Protein AF-B3S759-F1 (afdb_monomer)

Foldseek 3Di:
DDADPLQRDDDPDDDPVSVVCVCPDPSNVVSVVVVVVVVVVVVVVVCVVVVVDDPPPDD

Sequence (59 aa):
RYFCDYCDTFLTHDSPSVRKTHNSGRKHKDNVRLYYQQWYDENIRDQVAQGIQSPAFQQ

Structure (mmCIF, N/CA/C/O backbone):
data_AF-B3S759-F1
#
_entry.id   AF-B3S759-F1
#
loop_
_atom_site.group_PDB
_atom_site.id
_atom_site.type_symbol
_atom_site.label_atom_id
_atom_site.label_alt_id
_atom_site.label_comp_id
_atom_site.label_asym_id
_atom_site.label_entity_id
_atom_site.label_seq_id
_atom_site.pdbx_PDB_ins_code
_atom_site.Cartn_x
_atom_site.Cartn_y
_atom_site.Cartn_z
_atom_site.occupancy
_atom_site.B_iso_or_equiv
_atom_site.auth_seq_id
_atom_site.auth_comp_id
_atom_site.auth_asym_id
_atom_site.auth_atom_id
_atom_site.pdbx_PDB_model_num
ATOM 1 N N . ARG A 1 1 ? 6.414 -13.040 -14.218 1.00 81.88 1 ARG A N 1
ATOM 2 C CA . ARG A 1 1 ? 5.650 -11.777 -14.060 1.00 81.88 1 ARG A CA 1
ATOM 3 C C . ARG A 1 1 ? 5.373 -11.643 -12.578 1.00 81.88 1 ARG A C 1
ATOM 5 O O . ARG A 1 1 ? 4.841 -12.587 -12.013 1.00 81.88 1 ARG A O 1
ATOM 12 N N . TYR A 1 2 ? 5.746 -10.519 -11.973 1.00 90.44 2 TYR A N 1
ATOM 13 C CA . TYR A 1 2 ? 5.591 -10.292 -10.538 1.00 90.44 2 TYR A CA 1
ATOM 14 C C . TYR A 1 2 ? 4.464 -9.297 -10.293 1.00 90.44 2 TYR A C 1
ATOM 16 O O . TYR A 1 2 ? 4.450 -8.217 -10.889 1.00 90.44 2 TYR A O 1
ATOM 24 N N . PHE A 1 3 ? 3.532 -9.683 -9.434 1.00 94.75 3 PHE A N 1
ATOM 25 C CA . PHE A 1 3 ? 2.473 -8.830 -8.924 1.00 94.75 3 PHE A CA 1
ATOM 26 C C . PHE A 1 3 ? 2.799 -8.478 -7.477 1.00 94.75 3 PHE A C 1
ATOM 28 O O . PHE A 1 3 ? 3.273 -9.332 -6.731 1.00 94.75 3 PHE A O 1
ATOM 35 N N . CYS A 1 4 ? 2.599 -7.220 -7.101 1.00 96.00 4 CYS A N 1
ATOM 36 C CA . CYS A 1 4 ? 2.745 -6.794 -5.719 1.00 96.00 4 CYS A CA 1
ATOM 37 C C . CYS A 1 4 ? 1.369 -6.538 -5.117 1.00 96.00 4 CYS A C 1
ATOM 39 O O . CYS A 1 4 ? 0.744 -5.537 -5.463 1.00 96.00 4 CYS A O 1
ATOM 41 N N . ASP A 1 5 ? 0.962 -7.379 -4.169 1.00 96.56 5 ASP A N 1
ATOM 42 C CA . ASP A 1 5 ? -0.341 -7.278 -3.503 1.00 96.56 5 ASP A CA 1
ATOM 43 C C . ASP A 1 5 ? -0.510 -5.950 -2.752 1.00 96.56 5 ASP A C 1
ATOM 45 O O . ASP A 1 5 ? -1.544 -5.301 -2.852 1.00 96.56 5 ASP A O 1
ATOM 49 N N . TYR A 1 6 ? 0.544 -5.461 -2.087 1.00 96.62 6 TYR A N 1
ATOM 50 C CA . TYR A 1 6 ? 0.504 -4.173 -1.379 1.00 96.62 6 TYR A CA 1
ATOM 51 C C . TYR A 1 6 ? 0.349 -2.964 -2.311 1.00 96.62 6 TYR A C 1
ATOM 53 O O . TYR A 1 6 ? -0.090 -1.898 -1.885 1.00 96.62 6 TYR A O 1
ATOM 61 N N . CYS A 1 7 ? 0.762 -3.079 -3.572 1.00 96.06 7 CYS A N 1
ATOM 62 C CA . CYS A 1 7 ? 0.717 -1.981 -4.537 1.00 96.06 7 CYS A CA 1
ATOM 63 C C . CYS A 1 7 ? -0.377 -2.148 -5.595 1.00 96.06 7 CYS A C 1
ATOM 65 O O . CYS A 1 7 ? -0.494 -1.251 -6.432 1.00 96.06 7 CYS A O 1
ATOM 67 N N . ASP A 1 8 ? -1.094 -3.275 -5.580 1.00 95.81 8 ASP A N 1
ATOM 68 C CA . ASP A 1 8 ? -2.075 -3.703 -6.582 1.00 95.81 8 ASP A CA 1
ATOM 69 C C . ASP A 1 8 ? -1.595 -3.447 -8.022 1.00 95.81 8 ASP A C 1
ATOM 71 O O . ASP A 1 8 ? -2.214 -2.757 -8.833 1.00 95.81 8 ASP A O 1
ATOM 75 N N . THR A 1 9 ? -0.368 -3.887 -8.318 1.00 94.25 9 THR A N 1
ATOM 76 C CA . THR A 1 9 ? 0.273 -3.572 -9.597 1.00 94.25 9 THR A CA 1
ATOM 77 C C . THR A 1 9 ? 1.205 -4.672 -10.077 1.00 94.25 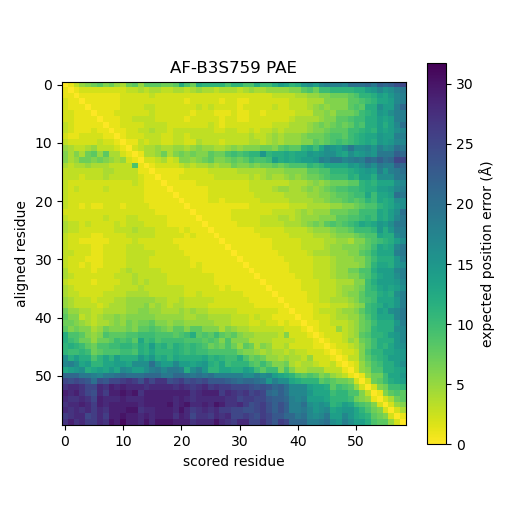9 THR A C 1
ATOM 79 O O . THR A 1 9 ? 1.923 -5.309 -9.299 1.00 94.25 9 THR A O 1
ATOM 82 N N . PHE A 1 10 ? 1.225 -4.867 -11.395 1.00 94.06 10 PHE A N 1
ATOM 83 C CA . PHE A 1 10 ? 2.175 -5.744 -12.065 1.00 94.06 10 PHE A CA 1
ATOM 84 C C . PHE A 1 10 ? 3.462 -4.990 -12.385 1.00 94.06 10 PHE A C 1
ATOM 86 O O . PHE A 1 10 ? 3.447 -3.903 -12.963 1.00 94.06 10 PHE A O 1
ATOM 93 N N . LEU A 1 11 ? 4.600 -5.607 -12.076 1.00 92.00 11 LEU A N 1
ATOM 94 C CA . LEU A 1 11 ? 5.893 -5.116 -12.531 1.00 92.00 11 LEU A CA 1
ATOM 95 C C . LEU A 1 11 ? 6.058 -5.405 -14.027 1.00 92.00 11 LEU A C 1
ATOM 97 O O . LEU A 1 11 ? 5.846 -6.529 -14.488 1.00 92.00 11 LEU A O 1
ATOM 101 N N . THR A 1 12 ? 6.490 -4.385 -14.771 1.00 86.38 12 THR A N 1
ATOM 102 C CA . THR A 1 12 ? 6.739 -4.458 -16.221 1.00 86.38 12 THR A CA 1
ATOM 103 C C . THR A 1 12 ? 7.824 -5.475 -16.565 1.00 86.38 12 THR A C 1
ATOM 105 O O . THR A 1 12 ? 7.689 -6.226 -17.530 1.00 86.38 12 THR A O 1
ATOM 108 N N . HIS A 1 13 ? 8.866 -5.555 -15.734 1.00 87.19 13 HIS A N 1
ATOM 109 C CA . HIS A 1 13 ? 9.943 -6.528 -15.860 1.00 87.19 13 HIS A CA 1
ATOM 110 C C . HIS A 1 13 ? 10.192 -7.249 -14.542 1.00 87.19 13 HIS A C 1
ATOM 112 O O . HIS A 1 13 ? 10.455 -6.643 -13.505 1.00 87.19 13 HIS A O 1
ATOM 118 N N . ASP A 1 14 ? 10.147 -8.574 -14.604 1.00 86.88 14 ASP A N 1
ATOM 119 C CA . ASP A 1 14 ? 10.299 -9.454 -13.453 1.00 86.88 14 ASP A CA 1
ATOM 120 C C . ASP A 1 14 ? 11.770 -9.833 -13.219 1.00 86.88 14 ASP A C 1
ATOM 122 O O . ASP A 1 14 ? 12.155 -11.000 -13.283 1.00 86.88 14 ASP A O 1
ATOM 126 N N . SER A 1 15 ? 12.620 -8.827 -13.003 1.00 91.56 15 SER A N 1
ATOM 127 C CA . SER A 1 15 ? 14.035 -9.034 -12.684 1.00 91.56 15 SER A CA 1
ATOM 128 C C . SER A 1 15 ? 14.306 -8.826 -11.186 1.00 91.56 15 SER A C 1
ATOM 130 O O . SER A 1 15 ? 13.628 -8.017 -10.543 1.00 91.56 15 SER A O 1
ATOM 132 N N . PRO A 1 16 ? 15.316 -9.504 -10.602 1.00 91.31 16 PRO A N 1
ATOM 133 C CA . PRO A 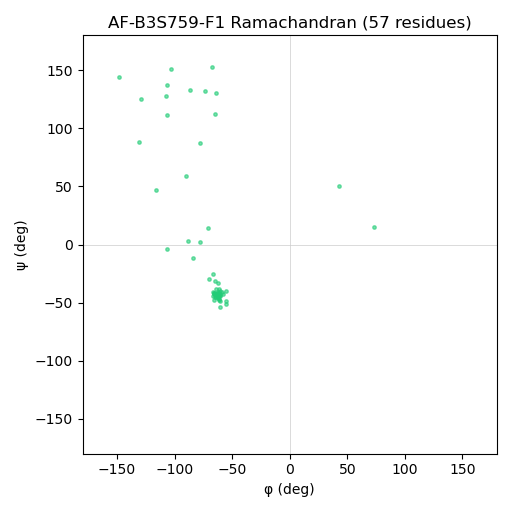1 16 ? 15.668 -9.331 -9.190 1.00 91.31 16 PRO A CA 1
ATOM 134 C C . PRO A 1 16 ? 15.955 -7.872 -8.815 1.00 91.31 16 PRO A C 1
ATOM 136 O O . PRO A 1 16 ? 15.521 -7.405 -7.763 1.00 91.31 16 PRO A O 1
ATOM 139 N N . SER A 1 17 ? 16.634 -7.134 -9.698 1.00 93.06 17 SER A N 1
ATOM 140 C CA . SER A 1 17 ? 16.952 -5.718 -9.502 1.00 93.06 17 SER A CA 1
ATOM 141 C C . SER A 1 17 ? 15.693 -4.852 -9.463 1.00 93.06 17 SER A C 1
ATOM 143 O O . SER A 1 17 ? 15.551 -4.031 -8.562 1.00 93.06 17 SER A O 1
ATOM 145 N N . VAL A 1 18 ? 14.745 -5.068 -10.386 1.00 93.06 18 VAL A N 1
ATOM 146 C CA . VAL A 1 18 ? 13.481 -4.312 -10.419 1.00 93.06 18 VAL A CA 1
ATOM 147 C C . VAL A 1 18 ? 12.636 -4.623 -9.184 1.00 93.06 18 VAL A C 1
ATOM 149 O O . VAL A 1 18 ? 12.123 -3.694 -8.564 1.00 93.06 18 VAL A O 1
ATOM 152 N N . ARG A 1 19 ? 12.560 -5.893 -8.755 1.00 94.62 19 ARG A N 1
ATOM 153 C CA . ARG A 1 19 ? 11.872 -6.267 -7.504 1.00 94.62 19 ARG A CA 1
ATOM 154 C C . ARG A 1 19 ? 12.507 -5.598 -6.286 1.00 94.62 19 ARG A C 1
ATOM 156 O O . ARG A 1 19 ? 11.795 -5.040 -5.456 1.00 94.62 19 ARG A O 1
ATOM 163 N N . LYS A 1 20 ? 13.842 -5.582 -6.194 1.00 94.69 20 LYS A N 1
ATOM 164 C CA . LYS A 1 20 ? 14.561 -4.916 -5.097 1.00 94.69 20 LYS A CA 1
ATOM 165 C C . LYS A 1 2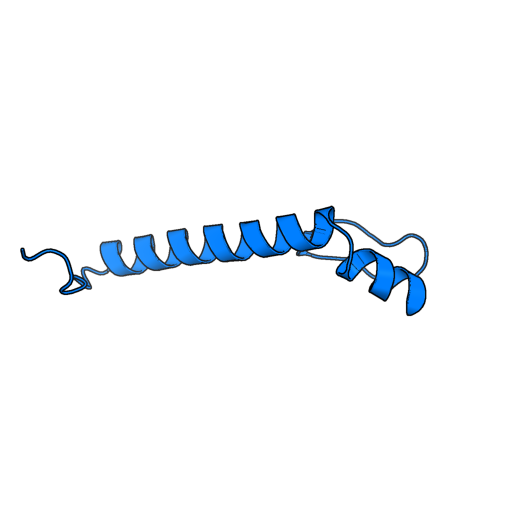0 ? 14.281 -3.410 -5.070 1.00 94.69 20 LYS A C 1
ATOM 167 O O . LYS A 1 20 ? 13.999 -2.862 -4.004 1.00 94.69 20 LYS A O 1
ATOM 172 N N . THR A 1 21 ? 14.310 -2.744 -6.222 1.00 95.62 21 THR A N 1
ATOM 173 C CA . THR A 1 21 ? 14.003 -1.309 -6.320 1.00 95.62 21 THR A CA 1
ATOM 174 C C . THR A 1 21 ? 12.542 -1.025 -5.975 1.00 95.62 21 T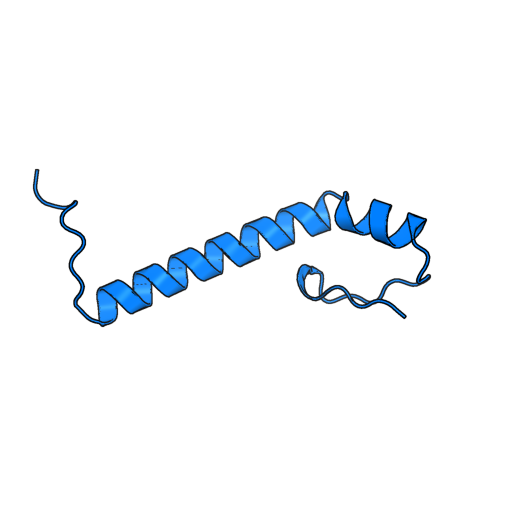HR A C 1
ATOM 176 O O . THR A 1 21 ? 12.268 -0.097 -5.222 1.00 95.62 21 THR A O 1
ATOM 179 N N . HIS A 1 22 ? 11.607 -1.858 -6.440 1.00 95.81 22 HIS A N 1
ATOM 180 C CA . HIS A 1 22 ? 10.191 -1.742 -6.092 1.00 95.81 22 HIS A CA 1
ATOM 181 C C . HIS A 1 22 ? 9.964 -1.876 -4.578 1.00 95.81 22 HIS A C 1
ATOM 183 O O . HIS A 1 22 ? 9.413 -0.963 -3.966 1.00 95.81 22 HIS A O 1
ATOM 189 N N . ASN A 1 23 ? 10.459 -2.958 -3.965 1.00 94.94 23 ASN A N 1
ATOM 190 C CA . ASN A 1 23 ? 10.270 -3.245 -2.537 1.00 94.94 23 ASN A CA 1
ATOM 191 C C . ASN A 1 23 ? 10.950 -2.204 -1.629 1.00 94.94 23 ASN A C 1
ATOM 193 O O . ASN A 1 23 ? 10.485 -1.916 -0.529 1.00 94.94 23 ASN A O 1
ATOM 197 N N . SER A 1 24 ? 12.066 -1.621 -2.075 1.00 96.81 24 SER A N 1
ATOM 198 C CA . SER A 1 24 ? 12.757 -0.558 -1.331 1.00 96.81 24 SER A CA 1
ATOM 199 C C . SER A 1 24 ? 12.177 0.843 -1.571 1.00 96.81 24 SER A C 1
ATOM 201 O O . SER A 1 24 ? 12.509 1.767 -0.818 1.00 96.81 24 SER A O 1
ATOM 203 N N . GLY A 1 25 ? 11.300 0.987 -2.568 1.00 96.69 25 GLY A N 1
ATOM 204 C CA . GLY A 1 25 ? 10.655 2.230 -2.964 1.00 96.69 25 GLY A CA 1
ATOM 205 C C . GLY A 1 25 ? 9.673 2.767 -1.925 1.00 96.69 25 GLY A C 1
ATOM 206 O O . GLY A 1 25 ? 9.079 2.029 -1.138 1.00 96.69 25 GLY A O 1
ATOM 207 N N . ARG A 1 26 ? 9.488 4.091 -1.937 1.00 97.50 26 ARG A N 1
ATOM 208 C CA . ARG A 1 26 ? 8.667 4.799 -0.948 1.00 97.50 26 ARG A CA 1
ATOM 209 C C . ARG A 1 26 ? 7.206 4.345 -0.960 1.00 97.50 26 ARG A C 1
ATOM 211 O O . ARG A 1 26 ? 6.684 3.992 0.089 1.00 97.50 26 ARG A O 1
ATOM 218 N N . LYS A 1 27 ? 6.596 4.274 -2.149 1.00 96.38 27 LYS A N 1
ATOM 219 C CA . LYS A 1 27 ? 5.197 3.853 -2.329 1.00 96.38 27 LYS A CA 1
ATOM 220 C C . LYS A 1 27 ? 4.928 2.471 -1.724 1.00 96.38 27 LYS A C 1
ATOM 222 O O . LYS A 1 27 ? 3.980 2.317 -0.969 1.00 96.38 27 LYS A O 1
ATOM 227 N N . HIS A 1 28 ? 5.780 1.487 -2.019 1.00 97.75 28 HIS A N 1
ATOM 228 C CA . HIS A 1 28 ? 5.6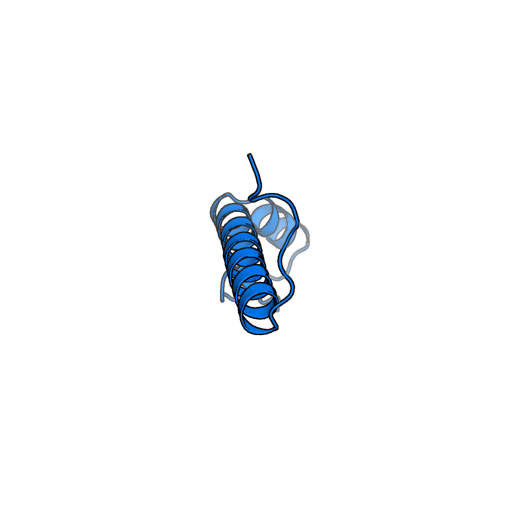27 0.135 -1.482 1.00 97.75 28 HIS A CA 1
ATOM 229 C C . HIS A 1 28 ? 5.703 0.131 0.050 1.00 97.75 28 HIS A C 1
ATOM 231 O O . HIS A 1 28 ? 4.830 -0.425 0.705 1.00 97.75 28 HIS A O 1
ATOM 237 N N . LYS A 1 29 ? 6.701 0.806 0.631 1.00 97.50 29 LYS A N 1
ATOM 238 C CA . LYS A 1 29 ? 6.859 0.902 2.091 1.00 97.50 29 LYS A CA 1
ATOM 239 C C . LYS A 1 29 ? 5.676 1.583 2.779 1.00 97.50 29 LYS A C 1
ATOM 241 O O . LYS A 1 29 ? 5.246 1.114 3.829 1.00 97.50 29 LYS A O 1
ATOM 246 N N . ASP A 1 30 ? 5.160 2.664 2.199 1.00 97.81 30 ASP A N 1
ATOM 247 C CA . ASP A 1 30 ? 4.009 3.381 2.752 1.00 97.81 30 ASP A CA 1
ATOM 248 C C . ASP A 1 30 ? 2.739 2.515 2.679 1.00 97.81 30 ASP A C 1
ATOM 250 O O . ASP A 1 30 ? 2.012 2.420 3.666 1.00 97.81 30 ASP A O 1
ATOM 254 N N . ASN A 1 31 ? 2.525 1.795 1.573 1.00 97.25 31 ASN A N 1
ATOM 255 C CA . ASN A 1 31 ? 1.404 0.864 1.438 1.00 97.25 31 ASN A CA 1
ATOM 256 C C . ASN A 1 31 ? 1.493 -0.310 2.421 1.00 97.25 31 ASN A C 1
ATOM 258 O O . ASN A 1 31 ? 0.499 -0.661 3.049 1.00 97.25 31 ASN A O 1
ATOM 262 N N . VAL A 1 32 ? 2.683 -0.891 2.598 1.00 97.06 32 VAL A N 1
ATOM 263 C CA . VAL A 1 32 ? 2.917 -1.955 3.586 1.00 97.06 32 VAL A CA 1
ATOM 264 C C . VAL A 1 32 ? 2.621 -1.450 4.998 1.00 97.06 32 VAL A C 1
ATOM 266 O O . VAL A 1 32 ? 1.965 -2.138 5.776 1.00 97.06 32 VAL A O 1
ATOM 269 N N . ARG A 1 33 ? 3.066 -0.234 5.335 1.00 96.19 33 ARG A N 1
ATOM 270 C CA . ARG A 1 33 ? 2.777 0.376 6.637 1.00 96.19 33 ARG A CA 1
ATOM 271 C C . ARG A 1 33 ? 1.276 0.576 6.843 1.00 96.19 33 ARG A C 1
ATOM 273 O O . ARG A 1 33 ? 0.776 0.232 7.909 1.00 96.19 33 ARG A O 1
ATOM 280 N N . LEU A 1 34 ? 0.579 1.118 5.844 1.00 96.25 34 LEU A N 1
ATOM 281 C CA . LEU A 1 34 ? -0.863 1.349 5.913 1.00 96.25 34 LEU A CA 1
ATOM 282 C C . LEU A 1 34 ? -1.633 0.036 6.073 1.00 96.25 34 LEU A C 1
ATOM 284 O O . LEU A 1 34 ? -2.522 -0.038 6.913 1.00 96.25 34 LEU A O 1
ATOM 288 N N . TYR A 1 35 ? -1.246 -1.000 5.328 1.00 96.62 35 TYR A N 1
ATOM 289 C CA . TYR A 1 35 ? -1.845 -2.328 5.421 1.00 96.62 35 TYR A CA 1
ATOM 290 C C . TYR A 1 35 ? -1.790 -2.877 6.852 1.00 96.62 35 TYR A C 1
ATOM 292 O O . TYR A 1 35 ? -2.816 -3.251 7.413 1.00 96.62 35 TYR A O 1
ATOM 300 N N . TYR A 1 36 ? -0.611 -2.870 7.484 1.00 94.88 36 TYR A N 1
ATOM 301 C CA . TYR A 1 36 ? -0.485 -3.374 8.855 1.00 94.88 36 TYR A CA 1
ATOM 302 C C . TYR A 1 36 ? -1.159 -2.473 9.893 1.00 94.88 36 TYR A C 1
ATOM 304 O O . TYR A 1 36 ? -1.630 -2.976 10.909 1.00 94.88 36 TYR 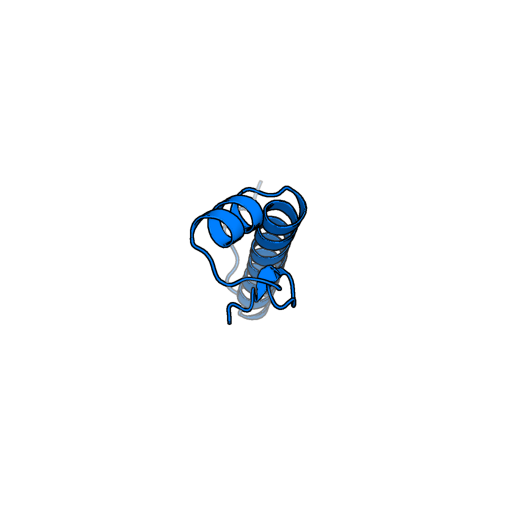A O 1
ATOM 312 N N . GLN A 1 37 ? -1.232 -1.164 9.646 1.00 93.88 37 GLN A N 1
ATOM 313 C CA . GLN A 1 37 ? -1.971 -0.249 10.511 1.00 93.88 37 GLN A CA 1
ATOM 314 C C . GLN A 1 37 ? -3.476 -0.546 10.478 1.00 93.88 37 GLN A C 1
ATOM 316 O O . GLN A 1 37 ? -4.089 -0.687 11.530 1.00 93.88 37 GLN A O 1
ATOM 321 N N . GLN A 1 38 ? -4.051 -0.707 9.283 1.00 93.19 38 GLN A N 1
ATOM 322 C CA . GLN A 1 38 ? -5.459 -1.075 9.114 1.00 93.19 38 GLN A CA 1
ATOM 323 C C . GLN A 1 38 ? -5.755 -2.444 9.726 1.00 93.19 38 GLN A C 1
ATOM 325 O O . GLN A 1 38 ? -6.707 -2.574 10.487 1.00 93.19 38 GLN A O 1
ATOM 330 N N . TRP A 1 39 ? -4.895 -3.432 9.470 1.00 93.06 39 TRP A N 1
ATOM 331 C CA . TRP A 1 39 ? -5.031 -4.769 10.043 1.00 93.06 39 TRP A CA 1
ATOM 332 C C . TRP A 1 39 ? -5.019 -4.752 11.578 1.00 93.06 39 TRP A C 1
ATOM 334 O O . TRP A 1 39 ? -5.806 -5.449 12.213 1.00 93.06 39 TRP A O 1
ATOM 344 N N . TYR A 1 40 ? -4.152 -3.941 12.189 1.00 91.19 40 TYR A N 1
ATOM 345 C CA . TYR A 1 40 ? -4.108 -3.797 13.643 1.00 91.19 40 TYR A CA 1
ATOM 346 C C . TYR A 1 40 ? -5.377 -3.136 14.195 1.00 91.19 40 TYR A C 1
ATOM 348 O O . TYR A 1 40 ? -5.943 -3.622 15.173 1.00 91.19 40 TYR A O 1
ATOM 356 N N . ASP A 1 41 ? -5.855 -2.068 13.551 1.00 89.38 41 ASP A N 1
ATOM 357 C CA . ASP A 1 41 ? -7.085 -1.379 13.952 1.00 89.38 41 ASP A CA 1
ATOM 358 C C . ASP A 1 41 ? -8.310 -2.301 13.843 1.00 89.38 41 ASP A C 1
ATOM 360 O O . ASP A 1 41 ? -9.167 -2.302 14.727 1.00 89.38 41 ASP A O 1
ATOM 364 N N . GLU A 1 42 ? -8.393 -3.112 12.786 1.00 89.12 42 GLU A N 1
ATOM 365 C CA . GLU A 1 42 ? -9.427 -4.139 12.620 1.00 89.12 42 GLU A CA 1
ATOM 366 C C . GLU A 1 42 ? -9.317 -5.224 13.690 1.00 89.12 42 GLU A C 1
ATOM 368 O O . GLU A 1 42 ? -10.308 -5.55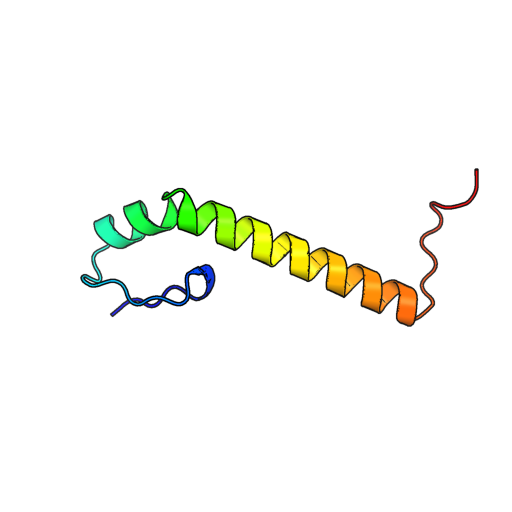1 14.338 1.00 89.12 42 GLU A O 1
ATOM 373 N N . ASN A 1 43 ? -8.108 -5.716 13.964 1.00 87.88 43 ASN A N 1
ATOM 374 C CA . ASN A 1 43 ? -7.907 -6.738 14.981 1.00 87.88 43 ASN A CA 1
ATOM 375 C C . ASN A 1 43 ? -8.262 -6.243 16.394 1.00 87.88 43 ASN A C 1
ATOM 377 O O . ASN A 1 43 ? -8.863 -6.987 17.166 1.00 87.88 43 ASN A O 1
ATOM 381 N N . ILE A 1 44 ? -7.956 -4.984 16.730 1.00 83.88 44 ILE A N 1
ATOM 382 C CA . ILE A 1 44 ? -8.419 -4.364 17.979 1.00 83.88 44 ILE A CA 1
ATOM 383 C C . ILE A 1 44 ? -9.942 -4.278 18.006 1.00 83.88 44 ILE A C 1
ATOM 385 O O . ILE A 1 44 ? -10.547 -4.608 19.026 1.00 83.88 44 ILE A O 1
ATOM 389 N N . ARG A 1 45 ? -10.575 -3.827 16.915 1.00 79.19 45 ARG A N 1
ATOM 390 C CA . ARG A 1 45 ? -12.042 -3.736 16.839 1.00 79.19 45 ARG A CA 1
ATOM 391 C C . ARG A 1 45 ? -12.689 -5.094 17.075 1.00 79.19 45 ARG A C 1
ATOM 393 O O . ARG A 1 45 ? -13.637 -5.164 17.853 1.00 79.19 45 ARG A O 1
ATOM 400 N N . ASP A 1 46 ? -12.144 -6.154 16.487 1.00 83.25 46 ASP A N 1
ATOM 401 C CA . ASP A 1 46 ? -12.627 -7.519 16.686 1.00 83.25 46 ASP A CA 1
ATOM 402 C C . ASP A 1 46 ? -12.446 -7.984 18.136 1.00 83.25 46 ASP A C 1
ATOM 404 O O . ASP A 1 46 ? -13.371 -8.546 18.720 1.00 83.25 46 ASP A O 1
ATOM 408 N N . GLN A 1 47 ? -11.298 -7.703 18.762 1.00 78.56 47 GLN A N 1
ATOM 409 C CA . GLN A 1 47 ? -11.060 -8.040 20.173 1.00 78.56 47 GLN A CA 1
ATOM 410 C C . GLN A 1 47 ? -12.017 -7.300 21.121 1.00 78.56 47 GLN A C 1
ATOM 412 O O . GLN A 1 47 ? -12.553 -7.900 22.057 1.00 78.56 47 GLN A O 1
ATOM 417 N N . VAL A 1 48 ? -12.277 -6.014 20.861 1.00 78.94 48 VAL A N 1
ATOM 418 C CA . VAL A 1 48 ? -13.249 -5.211 21.621 1.00 78.94 48 VAL A CA 1
ATOM 419 C C . VAL A 1 48 ? -14.669 -5.737 21.407 1.00 78.94 48 VAL A C 1
ATOM 421 O O . VAL A 1 48 ? -15.415 -5.875 22.376 1.00 78.94 48 VAL A O 1
ATOM 424 N N . ALA A 1 49 ? -15.041 -6.083 20.170 1.00 77.62 49 ALA A N 1
ATOM 425 C CA . ALA A 1 49 ? -16.344 -6.668 19.853 1.00 77.62 49 ALA A CA 1
ATOM 426 C C . ALA A 1 49 ? -16.558 -8.030 20.537 1.00 77.62 49 ALA A C 1
ATOM 428 O O . ALA A 1 49 ? -17.672 -8.346 20.948 1.00 77.62 49 ALA A O 1
ATOM 429 N N . GLN A 1 50 ? -15.489 -8.809 20.719 1.00 76.25 50 GLN A N 1
ATOM 430 C CA . GLN A 1 50 ? -15.502 -10.078 21.455 1.00 76.25 50 GLN A CA 1
ATOM 431 C C . GLN A 1 50 ? -15.504 -9.903 22.985 1.00 76.25 50 GLN A C 1
ATOM 433 O O . GLN A 1 50 ? -15.488 -10.892 23.716 1.00 76.25 50 GLN A O 1
ATOM 438 N N . GLY A 1 51 ? -15.546 -8.665 23.493 1.00 67.25 51 GLY A N 1
ATOM 439 C CA . GLY A 1 51 ? -15.628 -8.384 24.926 1.00 67.25 51 GLY A CA 1
ATOM 440 C C . GLY A 1 51 ? -14.331 -8.654 25.692 1.00 67.25 51 GLY A C 1
ATOM 441 O O . GLY A 1 51 ? -14.350 -8.705 26.923 1.00 67.25 51 GLY A O 1
ATOM 442 N N . ILE A 1 52 ? -13.198 -8.805 24.996 1.00 67.25 52 ILE A N 1
ATOM 443 C CA . ILE A 1 52 ? -11.882 -8.949 25.620 1.00 67.25 52 ILE A CA 1
ATOM 444 C C . ILE A 1 52 ? -11.431 -7.549 26.052 1.00 67.25 52 ILE A C 1
ATOM 446 O O . ILE A 1 52 ? -10.790 -6.809 25.307 1.00 67.25 52 ILE A O 1
ATOM 450 N N . GLN A 1 53 ? -11.826 -7.144 27.261 1.00 60.62 53 GLN A N 1
ATOM 451 C CA . GLN A 1 53 ? -11.370 -5.888 27.851 1.00 60.62 53 GLN A CA 1
ATOM 452 C C . GLN A 1 53 ? -9.859 -5.963 28.091 1.00 60.62 53 GLN A C 1
ATOM 454 O O . GLN A 1 53 ? -9.384 -6.721 28.936 1.00 60.62 53 GLN A O 1
ATOM 459 N N . SER A 1 54 ? -9.090 -5.161 27.353 1.00 56.41 54 SER A N 1
ATOM 460 C CA . SER A 1 54 ? -7.696 -4.903 27.710 1.00 56.41 54 SER A CA 1
ATOM 461 C C . SER A 1 54 ? -7.663 -4.177 29.064 1.00 56.41 54 SER A C 1
ATOM 463 O O . SER A 1 54 ? -8.343 -3.161 29.209 1.00 56.41 54 SER A O 1
ATOM 465 N N . PRO A 1 55 ? -6.861 -4.624 30.047 1.00 53.62 55 PRO A N 1
ATOM 466 C CA . PRO A 1 55 ? -6.838 -4.060 31.403 1.00 53.62 55 PRO A CA 1
ATOM 467 C C . PRO A 1 55 ? -6.210 -2.653 31.497 1.00 53.62 55 PRO A C 1
ATOM 469 O O . PRO A 1 55 ? -5.899 -2.182 32.583 1.00 53.62 55 PRO A O 1
ATOM 472 N N . ALA A 1 56 ? -6.012 -1.955 30.376 1.00 58.62 56 ALA A N 1
ATOM 473 C CA . ALA A 1 56 ? -5.295 -0.682 30.317 1.00 58.62 56 ALA A CA 1
ATOM 474 C C . ALA A 1 56 ? -6.178 0.564 30.537 1.00 58.62 56 ALA A C 1
ATOM 476 O O . ALA A 1 56 ? -5.672 1.679 30.446 1.00 58.62 56 ALA A O 1
ATOM 477 N N . PHE A 1 57 ? -7.474 0.403 30.826 1.00 59.81 57 PHE A N 1
ATOM 478 C CA . PHE A 1 57 ? -8.396 1.522 31.068 1.00 59.81 57 PHE A CA 1
ATOM 479 C C . PHE A 1 57 ? -8.955 1.531 32.499 1.00 59.81 57 PHE A C 1
ATOM 481 O O . PHE A 1 57 ? -10.153 1.681 32.726 1.00 59.81 57 PHE A O 1
ATOM 488 N N . GLN A 1 58 ? -8.065 1.360 33.475 1.00 46.31 58 GLN A N 1
ATOM 489 C CA . GLN A 1 58 ? -8.296 1.765 34.860 1.00 46.31 58 GLN A CA 1
ATOM 490 C C . GLN A 1 58 ? -7.080 2.566 35.341 1.00 46.31 58 GLN A C 1
ATOM 492 O O . GLN A 1 58 ? -6.131 2.007 35.886 1.00 46.31 58 GLN A O 1
ATOM 497 N N . GLN A 1 59 ? -7.107 3.876 35.104 1.00 45.38 59 GLN A N 1
ATOM 498 C CA . GLN A 1 59 ? -6.523 4.864 36.011 1.00 45.38 59 GLN A CA 1
ATOM 499 C C . GLN A 1 59 ? -7.551 5.960 36.244 1.00 45.38 59 GLN A C 1
ATOM 501 O O . GLN A 1 59 ? -8.120 6.434 35.235 1.00 45.38 59 GLN A O 1
#

Solvent-accessible surface area (backbone atoms only — not comparable to full-atom values): 3599 Å² total; per-residue (Å²): 124,42,72,40,81,71,66,75,42,71,49,93,57,7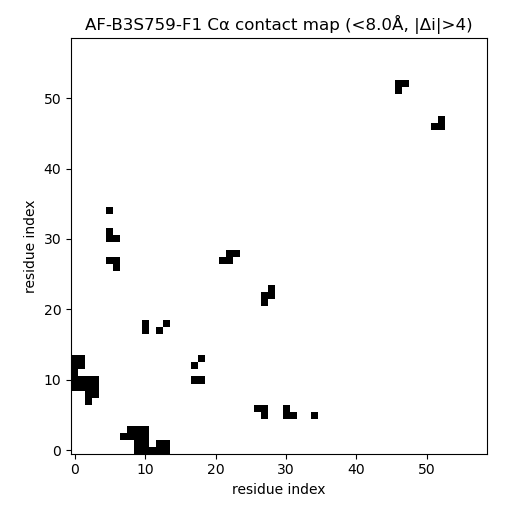2,42,73,66,50,50,53,52,49,66,72,29,68,69,42,47,53,35,49,50,51,51,54,50,51,52,48,54,50,51,49,50,52,40,53,74,70,66,56,76,69,87,84,82,78,129

Organism: Trichoplax adhaerens (NCBI:txid10228)

pLDDT: mean 86.49, std 13.89, range [45.38, 97.81]

Nearest PDB structures (foldseek):
  4pjo-assembly3_M  TM=9.362E-01  e=5.820E-05  Homo sapiens
  4pjo-assembly4_m  TM=9.237E-01  e=7.680E-05  Homo sapiens
  7oqe-assembly1_C  TM=6.779E-01  e=1.039E-01  Saccharomyces cerevisiae

InterPro domains:
  IPR000690 Matrin/U1-C, C2H2-type zinc finger [PS50171] (2-34)
  IPR003604 Matrin/U1-C-like, C2H2-type zinc finger [SM00451] (1-35)
  IPR013085 U1-C, C2H2-type zinc finger [PF06220] (1-36)
  IPR017340 U1 small nuclear ribonucleoprotein C [PTHR31148] (1-57)
  IPR0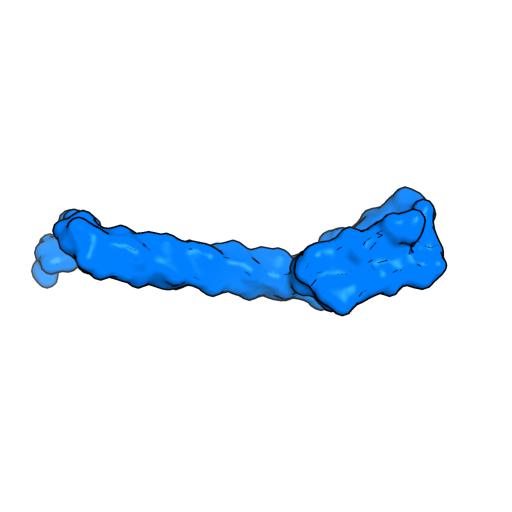36236 Zinc finger C2H2 superfamily [SSF57667] (1-48)

Mean predicted aligned error: 7.77 Å

Radius of gyration: 17.66 Å; Cα contacts (8 Å, |Δi|>4): 34; chains: 1; bounding box: 33×17×52 Å

Secondary structure (DSSP, 8-state):
--EEGGGTEE-SS--HHHHHHHHHSHHHHHHHHHHHHHHHHHHHHHHHHTT---TT---